Protein AF-X1G941-F1 (afdb_monomer)

Mean predicted aligned error: 8.98 Å

Nearest PDB structures (foldseek):
  3sc6-assembly5_E  TM=9.794E-01  e=1.822E-05  Bacillus anthracis str. Ames
  3sc6-assembly2_B  TM=9.580E-01  e=3.002E-05  Bacillus anthracis str. Ames
  6nbr-assembly1_C  TM=7.300E-01  e=1.338E+00  Piper methysticum
  6nbr-assembly1_A  TM=7.218E-01  e=1.437E+00  Piper methysticum

Organism: NCBI:txid412755

Sequence (95 aa):
MVNDQVGSPTYISDLAKAISALISTNYYGIYHITNSGECSWYEFTKKILEYTKIKNVKVTPILTEELNIFTLFSIMIFDFIFSLITNIKLRIRNP

Structure (mmCIF, N/CA/C/O backbone):
data_AF-X1G941-F1
#
_entry.id   AF-X1G941-F1
#
loop_
_atom_site.group_PDB
_atom_site.id
_atom_site.type_symbol
_atom_site.label_atom_id
_atom_site.label_alt_id
_atom_site.label_comp_id
_atom_site.label_asym_id
_atom_site.label_entity_id
_atom_site.label_seq_id
_atom_site.pdbx_PDB_ins_code
_atom_site.Cartn_x
_atom_site.Cartn_y
_atom_site.Cartn_z
_atom_site.occupancy
_atom_site.B_iso_or_equiv
_atom_site.auth_seq_id
_atom_site.auth_comp_id
_atom_site.auth_asym_id
_atom_site.auth_atom_id
_atom_site.pdbx_PDB_model_num
ATOM 1 N N . MET A 1 1 ? -6.375 -4.358 14.743 1.00 87.62 1 MET A N 1
ATOM 2 C CA . MET A 1 1 ? -5.558 -4.242 13.517 1.00 87.62 1 MET A CA 1
ATOM 3 C C . MET A 1 1 ? -4.584 -3.103 13.696 1.00 87.62 1 MET A C 1
ATOM 5 O O . MET A 1 1 ? -4.978 -2.076 14.236 1.00 87.62 1 MET A O 1
ATOM 9 N N . VAL A 1 2 ? -3.334 -3.318 13.297 1.00 91.75 2 VAL A N 1
ATOM 10 C CA . VAL A 1 2 ? -2.233 -2.368 13.495 1.00 91.75 2 VAL A CA 1
ATOM 11 C C . VAL A 1 2 ? -2.538 -1.050 12.782 1.00 91.75 2 VAL A C 1
ATOM 13 O O . VAL A 1 2 ? -2.939 -1.060 11.618 1.00 91.75 2 VAL A O 1
ATOM 16 N N . ASN A 1 3 ? -2.413 0.072 13.484 1.00 95.31 3 ASN A N 1
ATOM 17 C CA . ASN A 1 3 ? -2.778 1.391 12.961 1.00 95.31 3 ASN A CA 1
ATOM 18 C C . ASN A 1 3 ? -1.579 2.329 12.759 1.00 95.31 3 ASN A C 1
ATOM 20 O O . ASN A 1 3 ? -1.715 3.351 12.099 1.00 95.31 3 ASN A O 1
ATOM 24 N N . ASP A 1 4 ? -0.419 1.982 13.304 1.00 94.94 4 ASP A N 1
ATOM 25 C CA . ASP A 1 4 ? 0.820 2.765 13.248 1.00 94.94 4 ASP A CA 1
ATOM 26 C C . ASP A 1 4 ? 1.829 2.244 12.205 1.00 94.94 4 ASP A C 1
ATOM 28 O O . ASP A 1 4 ? 2.873 2.854 12.000 1.00 94.94 4 ASP A O 1
ATOM 32 N N . GLN A 1 5 ? 1.507 1.156 11.495 1.00 92.88 5 GLN A N 1
ATOM 33 C CA . GLN A 1 5 ? 2.236 0.712 10.302 1.00 92.88 5 GLN A CA 1
ATOM 34 C C . GLN A 1 5 ? 1.488 1.126 9.048 1.00 92.88 5 GLN A C 1
ATOM 36 O O . GLN A 1 5 ? 0.357 0.684 8.842 1.00 92.88 5 GLN A O 1
ATOM 41 N N . VAL A 1 6 ? 2.147 1.918 8.207 1.00 95.69 6 VAL A N 1
ATOM 42 C CA . VAL A 1 6 ? 1.601 2.459 6.961 1.00 95.69 6 VAL A CA 1
ATOM 43 C C . VAL A 1 6 ? 2.325 1.843 5.766 1.00 95.69 6 VAL A C 1
ATOM 45 O O . VAL A 1 6 ? 3.538 1.639 5.795 1.00 95.69 6 VAL A O 1
ATOM 48 N N . GLY A 1 7 ? 1.575 1.539 4.710 1.00 93.06 7 GLY A N 1
ATOM 49 C CA . GLY A 1 7 ? 2.123 1.087 3.435 1.00 93.06 7 GLY A CA 1
ATOM 50 C C . GLY A 1 7 ? 1.134 1.273 2.289 1.00 93.06 7 GLY A C 1
ATOM 51 O O . GLY A 1 7 ? 0.023 1.762 2.488 1.00 93.06 7 GLY A O 1
ATOM 52 N N . SER A 1 8 ? 1.532 0.854 1.088 1.00 95.75 8 SER A N 1
ATOM 53 C CA . SER A 1 8 ? 0.722 0.959 -0.133 1.00 95.75 8 SER A CA 1
ATOM 54 C C . SER A 1 8 ? 0.268 -0.428 -0.603 1.00 95.75 8 SER A C 1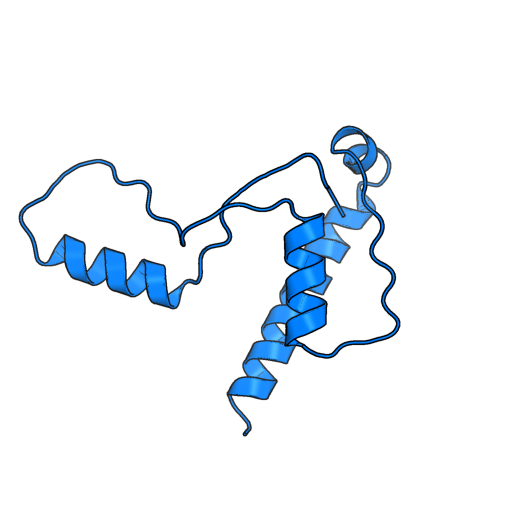
ATOM 56 O O . SER A 1 8 ? 1.042 -1.136 -1.264 1.00 95.75 8 SER A O 1
ATOM 58 N N . PRO A 1 9 ? -0.969 -0.863 -0.281 1.00 94.25 9 PRO A N 1
ATOM 59 C CA . PRO A 1 9 ? -1.493 -2.135 -0.767 1.00 94.25 9 PRO A CA 1
ATOM 60 C C . PRO A 1 9 ? -1.429 -2.197 -2.293 1.00 94.25 9 PRO A C 1
ATOM 62 O O . PRO A 1 9 ? -1.928 -1.302 -2.967 1.00 94.25 9 PRO A O 1
ATOM 65 N N . THR A 1 10 ? -0.816 -3.249 -2.841 1.00 91.56 10 THR A N 1
ATOM 66 C CA . THR A 1 10 ? -0.572 -3.361 -4.286 1.00 91.56 10 THR A CA 1
ATOM 67 C C . THR A 1 10 ? -1.232 -4.606 -4.863 1.00 91.56 10 THR A C 1
ATOM 69 O 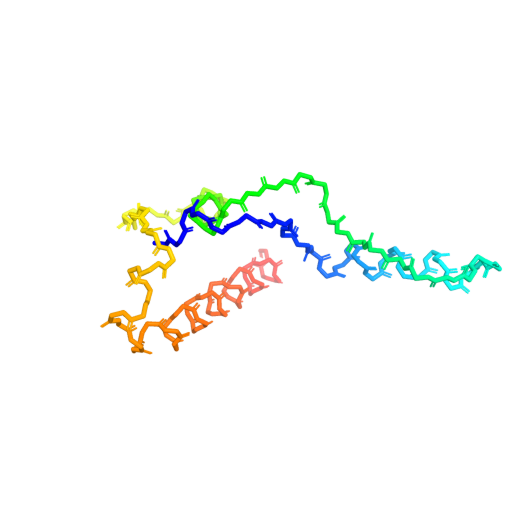O . THR A 1 10 ? -0.982 -5.730 -4.425 1.00 91.56 10 THR A O 1
ATOM 72 N N . TYR A 1 11 ? -2.082 -4.409 -5.866 1.00 93.50 11 TYR A N 1
ATOM 73 C CA . TYR A 1 11 ? -2.780 -5.468 -6.568 1.00 93.50 11 TYR A CA 1
ATOM 74 C C . TYR A 1 11 ? -1.871 -6.141 -7.597 1.00 93.50 11 TYR A C 1
ATOM 76 O O . TYR A 1 11 ? -1.292 -5.502 -8.476 1.00 93.50 11 TYR A O 1
ATOM 84 N N . ILE A 1 12 ? -1.792 -7.472 -7.523 1.00 93.00 12 ILE A N 1
ATOM 85 C CA . ILE A 1 12 ? -0.859 -8.262 -8.333 1.00 93.00 12 ILE A CA 1
ATOM 86 C C . ILE A 1 12 ? -1.052 -8.072 -9.842 1.00 93.00 12 ILE A C 1
ATOM 88 O O . ILE A 1 12 ? -0.075 -8.084 -10.585 1.00 93.00 12 ILE A O 1
ATOM 92 N N . SER A 1 13 ? -2.289 -7.863 -10.310 1.00 93.12 13 SER A N 1
ATOM 93 C CA . SER A 1 13 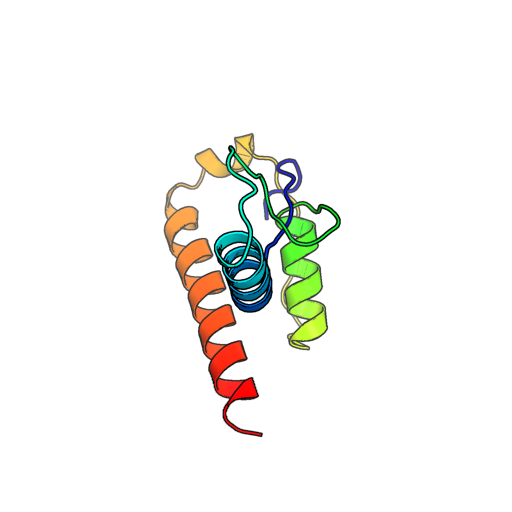? -2.525 -7.656 -11.742 1.00 93.12 13 SER A CA 1
ATOM 94 C C . SER A 1 13 ? -1.947 -6.335 -12.236 1.00 93.12 13 SER A C 1
ATOM 96 O O . SER A 1 13 ? -1.528 -6.274 -13.388 1.00 93.12 13 SER A O 1
ATOM 98 N N . ASP A 1 14 ? -1.950 -5.291 -11.409 1.00 94.81 14 ASP A N 1
ATOM 99 C CA . ASP A 1 14 ? -1.420 -3.984 -11.793 1.00 94.81 14 ASP A CA 1
ATOM 100 C C . ASP A 1 14 ? 0.105 -4.001 -11.769 1.00 94.81 14 ASP A C 1
ATOM 102 O O . ASP A 1 14 ? 0.739 -3.535 -12.715 1.00 94.81 14 ASP A O 1
ATOM 106 N N . LEU A 1 15 ? 0.696 -4.647 -10.760 1.00 94.88 15 LEU A N 1
ATOM 107 C CA . LEU A 1 15 ? 2.139 -4.872 -10.715 1.00 94.88 15 LEU A CA 1
ATOM 108 C C . LEU A 1 15 ? 2.626 -5.689 -11.923 1.00 94.88 15 LEU A C 1
ATOM 110 O O . LEU A 1 15 ? 3.609 -5.318 -12.560 1.00 94.88 15 LEU A O 1
ATOM 114 N N . ALA A 1 16 ? 1.919 -6.763 -12.290 1.00 95.94 16 ALA A N 1
ATOM 115 C CA . ALA A 1 16 ? 2.265 -7.571 -13.458 1.00 95.94 16 ALA A CA 1
ATOM 116 C C . ALA A 1 16 ? 2.220 -6.757 -14.764 1.00 95.94 16 ALA A C 1
ATOM 118 O O . ALA A 1 16 ? 3.119 -6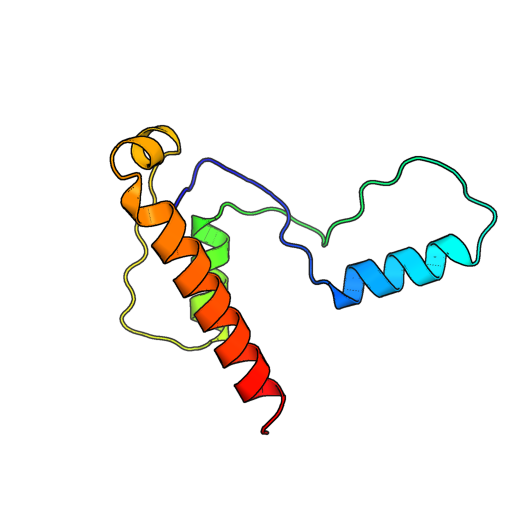.883 -15.596 1.00 95.94 16 ALA A O 1
ATOM 119 N N . LYS A 1 17 ? 1.217 -5.882 -14.931 1.00 97.06 17 LYS A N 1
ATOM 120 C CA . LYS A 1 17 ? 1.146 -4.956 -16.076 1.00 97.06 17 LYS A CA 1
ATOM 121 C C . LYS A 1 17 ? 2.330 -3.989 -16.090 1.00 97.06 17 LYS A C 1
ATOM 123 O O . LYS A 1 17 ? 2.926 -3.792 -17.144 1.00 97.06 17 LYS A O 1
ATOM 128 N N . ALA A 1 18 ? 2.693 -3.421 -14.939 1.00 95.88 18 ALA A N 1
ATOM 129 C CA . ALA A 1 18 ? 3.827 -2.506 -14.830 1.00 95.88 18 ALA A CA 1
ATOM 130 C C . ALA A 1 18 ? 5.158 -3.194 -15.185 1.00 95.88 18 ALA A C 1
ATOM 132 O O . ALA A 1 18 ? 5.943 -2.652 -15.961 1.00 95.88 18 ALA A O 1
ATOM 133 N N . ILE A 1 19 ? 5.376 -4.421 -14.697 1.00 96.75 19 ILE A N 1
ATOM 134 C CA . ILE A 1 19 ? 6.547 -5.233 -15.061 1.00 96.75 19 ILE A CA 1
ATOM 135 C C . ILE A 1 19 ? 6.550 -5.521 -16.566 1.00 96.75 19 ILE A C 1
ATOM 137 O O . ILE A 1 19 ? 7.564 -5.300 -17.222 1.00 96.75 19 ILE A O 1
ATOM 141 N N . SER A 1 20 ? 5.417 -5.955 -17.131 1.00 97.50 20 SER A N 1
ATOM 142 C CA . SER A 1 20 ? 5.294 -6.233 -18.570 1.00 97.50 20 SER A CA 1
ATOM 143 C C . SER A 1 20 ? 5.603 -5.008 -19.437 1.00 97.50 20 SER A C 1
ATOM 145 O O . SER A 1 20 ? 6.176 -5.147 -20.520 1.00 97.50 20 SER A O 1
ATOM 147 N N . ALA A 1 21 ? 5.230 -3.813 -18.977 1.00 96.88 21 ALA A N 1
ATOM 148 C CA . ALA A 1 21 ? 5.567 -2.571 -19.657 1.00 96.88 21 ALA A CA 1
ATOM 149 C C . ALA A 1 21 ? 7.077 -2.293 -19.594 1.00 96.88 21 ALA A C 1
ATOM 151 O O . ALA A 1 21 ? 7.672 -1.985 -20.622 1.00 96.88 21 ALA A O 1
ATOM 152 N N . LEU A 1 22 ? 7.712 -2.462 -18.427 1.00 97.44 22 LEU A N 1
ATOM 153 C CA . LEU A 1 22 ? 9.144 -2.194 -18.240 1.00 97.44 22 LEU A CA 1
ATOM 154 C C . LEU A 1 22 ? 10.048 -3.129 -19.046 1.00 97.44 22 LEU A C 1
ATOM 156 O O . LEU A 1 22 ? 10.979 -2.649 -19.691 1.00 97.44 22 LEU A O 1
ATOM 160 N N . ILE A 1 23 ? 9.759 -4.434 -19.068 1.00 97.00 23 ILE A N 1
ATOM 161 C CA . ILE A 1 23 ? 10.573 -5.415 -19.815 1.00 97.00 23 ILE A CA 1
ATOM 162 C C . ILE A 1 23 ? 10.566 -5.172 -21.331 1.00 97.00 23 ILE A C 1
ATOM 164 O O . ILE A 1 23 ? 11.423 -5.689 -22.039 1.00 97.00 23 ILE A O 1
ATOM 168 N N . SER A 1 24 ? 9.605 -4.390 -21.827 1.00 97.12 24 SER A N 1
ATOM 169 C CA . SER A 1 24 ? 9.501 -4.004 -23.238 1.00 97.12 24 SER A CA 1
ATOM 170 C C . SER A 1 24 ? 10.337 -2.757 -23.573 1.00 97.12 24 SER A C 1
ATOM 172 O O . SER A 1 24 ? 10.263 -2.247 -24.689 1.00 97.12 24 SER A O 1
ATOM 174 N N . THR A 1 25 ? 11.109 -2.235 -22.615 1.00 97.19 25 THR A N 1
ATOM 175 C CA . THR A 1 25 ? 11.936 -1.027 -22.756 1.00 97.19 25 THR A CA 1
ATOM 176 C C . THR A 1 25 ? 13.415 -1.332 -22.513 1.00 97.19 25 THR A C 1
ATOM 178 O O . THR A 1 25 ? 13.772 -2.395 -22.020 1.00 97.19 25 THR A O 1
ATOM 181 N N . ASN A 1 26 ? 14.284 -0.360 -22.803 1.00 97.12 26 ASN A N 1
ATOM 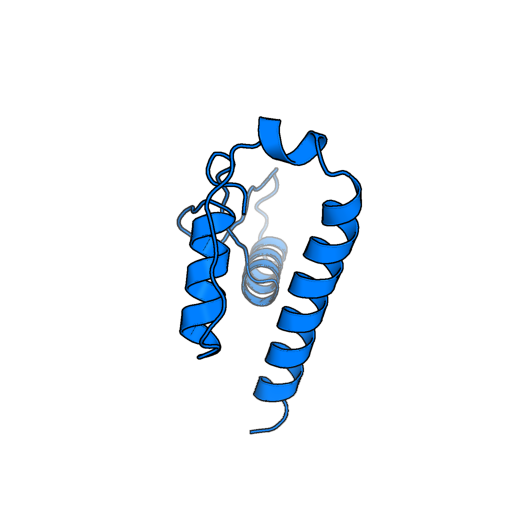182 C CA . ASN A 1 26 ? 15.699 -0.389 -22.411 1.00 97.12 26 ASN A CA 1
ATOM 183 C C . ASN A 1 26 ? 15.958 0.370 -21.095 1.00 97.12 26 ASN A C 1
ATOM 185 O O . ASN A 1 26 ? 17.078 0.823 -20.849 1.00 97.12 26 ASN A O 1
ATOM 189 N N . TYR A 1 27 ? 14.928 0.575 -20.269 1.00 96.75 27 TYR A N 1
ATOM 190 C CA . TYR A 1 27 ? 15.066 1.266 -18.993 1.00 96.75 27 TYR A CA 1
ATOM 191 C C . TYR A 1 27 ? 15.431 0.272 -17.895 1.00 96.75 27 TYR A C 1
ATOM 193 O O . TYR A 1 27 ? 14.588 -0.418 -17.325 1.00 96.75 27 TYR A O 1
ATOM 201 N N . TYR A 1 28 ? 16.730 0.197 -17.629 1.00 95.50 28 TYR A N 1
ATOM 202 C CA . TYR A 1 28 ? 17.298 -0.639 -16.583 1.00 95.50 28 TYR A CA 1
ATOM 203 C C . TYR A 1 28 ? 17.496 0.163 -15.300 1.00 95.50 28 TYR A C 1
ATOM 205 O O . TYR A 1 28 ? 17.822 1.350 -15.330 1.00 95.50 28 TYR A O 1
ATOM 213 N N . GLY A 1 29 ? 17.341 -0.508 -14.164 1.00 96.25 29 GLY A N 1
ATOM 214 C CA . GLY A 1 29 ? 17.520 0.099 -12.854 1.00 96.25 29 GLY A CA 1
ATOM 215 C C . GLY A 1 29 ? 16.742 -0.633 -11.771 1.00 96.25 29 GLY A C 1
ATOM 216 O O . GLY A 1 29 ? 16.164 -1.695 -12.000 1.00 96.25 29 GLY A O 1
ATOM 217 N N . ILE A 1 30 ? 16.735 -0.039 -10.581 1.00 97.31 30 ILE A N 1
ATOM 218 C CA . ILE A 1 30 ? 15.949 -0.504 -9.439 1.00 97.31 30 ILE A CA 1
ATOM 219 C C . ILE A 1 30 ? 14.672 0.338 -9.384 1.00 97.31 30 ILE A C 1
ATOM 221 O O . ILE A 1 30 ? 14.745 1.564 -9.320 1.00 97.31 30 ILE A O 1
ATOM 225 N N . TYR A 1 31 ? 13.512 -0.322 -9.405 1.00 95.25 31 TYR A N 1
ATOM 226 C CA . TYR A 1 31 ? 12.198 0.323 -9.391 1.00 95.25 31 TYR A CA 1
ATOM 227 C C . TYR A 1 31 ? 11.405 -0.088 -8.153 1.00 95.25 31 TYR A C 1
ATOM 229 O O . TYR A 1 31 ? 11.318 -1.272 -7.830 1.00 95.25 31 TYR A O 1
ATOM 237 N N . HIS A 1 32 ? 10.773 0.885 -7.497 1.00 95.56 32 HIS A N 1
ATOM 238 C CA . HIS A 1 32 ? 9.744 0.646 -6.486 1.00 95.56 32 HIS A CA 1
ATOM 239 C C . HIS A 1 32 ? 8.384 0.928 -7.123 1.00 95.56 32 HIS A C 1
ATOM 241 O O . HIS A 1 32 ? 8.114 2.057 -7.528 1.00 95.56 32 HIS A O 1
ATOM 247 N N . ILE A 1 33 ? 7.546 -0.101 -7.253 1.00 96.00 33 ILE A N 1
ATOM 248 C CA . ILE A 1 33 ? 6.243 -0.003 -7.920 1.00 96.00 33 ILE A CA 1
ATOM 249 C C . ILE A 1 33 ? 5.170 -0.498 -6.961 1.00 96.00 33 ILE A C 1
ATOM 251 O O . ILE A 1 33 ? 5.177 -1.661 -6.558 1.00 96.00 33 ILE A O 1
ATOM 255 N N . THR A 1 34 ? 4.235 0.384 -6.635 1.00 96.38 34 THR A N 1
ATOM 256 C CA . THR A 1 34 ? 3.066 0.106 -5.800 1.00 96.38 34 THR A CA 1
ATOM 257 C C . THR A 1 34 ? 1.829 0.768 -6.409 1.00 96.38 34 THR A C 1
ATOM 259 O O . THR A 1 34 ? 1.954 1.664 -7.249 1.00 96.38 34 THR A O 1
ATOM 262 N N . ASN A 1 35 ? 0.617 0.346 -6.021 1.00 96.38 35 ASN A N 1
ATOM 263 C CA . ASN A 1 35 ? -0.556 1.185 -6.297 1.00 96.38 35 ASN A CA 1
ATOM 264 C C . ASN A 1 35 ? -0.454 2.494 -5.489 1.00 96.38 35 ASN A C 1
ATOM 266 O O . ASN A 1 35 ? 0.186 2.546 -4.440 1.00 96.38 35 ASN A O 1
ATOM 270 N N . SER A 1 36 ? -1.083 3.554 -5.994 1.00 96.44 36 SER A N 1
ATOM 271 C CA . SER A 1 36 ? -1.023 4.892 -5.403 1.00 96.44 36 SER A CA 1
ATOM 272 C C . SER A 1 36 ? -1.697 4.981 -4.034 1.00 96.44 36 SER A C 1
ATOM 274 O O . SER A 1 36 ? -2.729 4.348 -3.804 1.00 96.44 36 SER A O 1
ATOM 276 N N . GLY A 1 37 ? -1.198 5.894 -3.204 1.00 96.19 37 GLY A N 1
ATOM 277 C CA . GLY A 1 37 ? -1.729 6.155 -1.872 1.00 96.19 37 GLY A CA 1
ATOM 278 C C . GLY A 1 37 ? -1.133 5.231 -0.819 1.00 96.19 37 GLY A C 1
ATOM 279 O O . GLY A 1 37 ? -0.333 4.341 -1.105 1.00 96.19 37 GLY A O 1
ATOM 280 N N . GLU A 1 38 ? -1.527 5.468 0.420 1.00 96.50 38 GLU A N 1
ATOM 281 C CA . GLU A 1 38 ? -1.055 4.729 1.579 1.00 96.50 38 GLU A CA 1
ATOM 282 C C . GLU A 1 38 ? -2.185 4.582 2.591 1.00 96.50 38 GLU A C 1
ATOM 284 O O . GLU A 1 38 ? -3.157 5.342 2.579 1.00 96.50 38 GLU A O 1
ATOM 289 N N . CYS A 1 39 ? -2.076 3.571 3.440 1.00 95.38 39 CYS A N 1
ATOM 290 C CA . CYS A 1 39 ? -2.996 3.360 4.542 1.00 95.38 39 CYS A CA 1
ATOM 291 C C . CYS A 1 39 ? -2.360 2.461 5.599 1.00 95.38 39 CYS A C 1
ATOM 293 O O . CYS A 1 39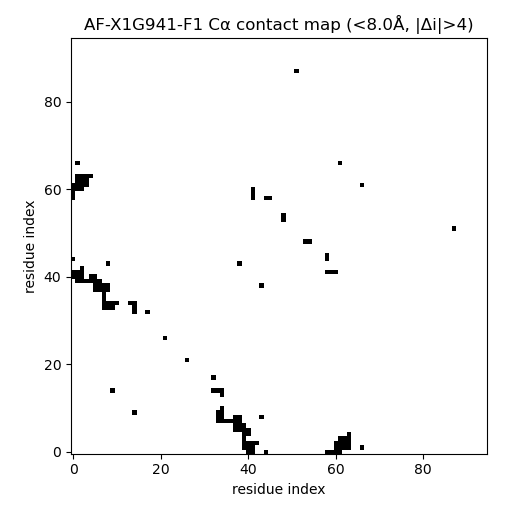 ? -1.449 1.677 5.301 1.00 95.38 39 CYS A O 1
ATOM 295 N N . SER A 1 40 ? -2.888 2.515 6.818 1.00 96.12 40 SER A N 1
ATOM 296 C CA . SER A 1 40 ? -2.548 1.520 7.831 1.00 96.12 40 SER A CA 1
ATOM 297 C C . SER A 1 40 ? -3.244 0.175 7.591 1.00 96.12 40 SER A C 1
ATOM 299 O O . SER A 1 40 ? -4.239 0.089 6.862 1.00 96.12 40 SER A O 1
ATOM 301 N N . TRP A 1 41 ? -2.785 -0.900 8.244 1.00 92.00 41 TRP A N 1
ATOM 302 C CA . TRP A 1 41 ? -3.497 -2.190 8.205 1.00 92.00 41 TRP A CA 1
ATOM 303 C C . TRP A 1 41 ? -4.940 -2.073 8.706 1.00 92.00 41 TRP A C 1
ATOM 305 O O . TRP A 1 41 ? -5.848 -2.731 8.187 1.00 92.00 41 TRP A O 1
ATOM 315 N N . TYR A 1 42 ? -5.165 -1.228 9.711 1.00 94.38 42 TYR A N 1
ATOM 316 C CA . TYR A 1 42 ? -6.492 -0.909 10.222 1.00 94.38 42 TYR A CA 1
ATOM 317 C C . TYR A 1 42 ? -7.389 -0.284 9.147 1.00 94.38 42 TYR A C 1
ATOM 319 O O . TYR A 1 42 ? -8.518 -0.741 8.935 1.00 94.38 42 TYR A O 1
ATOM 327 N N . GLU A 1 43 ? -6.893 0.724 8.439 1.00 96.31 43 GLU A N 1
ATOM 328 C CA . GLU A 1 43 ? -7.633 1.395 7.370 1.00 96.31 43 GLU A CA 1
ATOM 329 C C . GLU A 1 43 ? -7.890 0.476 6.178 1.00 96.31 43 GLU A C 1
ATOM 331 O O . GLU A 1 43 ? -9.025 0.412 5.689 1.00 96.31 43 GLU A O 1
ATOM 336 N N . PHE A 1 44 ? -6.882 -0.302 5.776 1.00 95.12 44 PHE A N 1
ATOM 337 C CA . PHE A 1 44 ? -7.018 -1.280 4.703 1.00 95.12 44 PHE A CA 1
ATOM 338 C C . PHE A 1 44 ? -8.110 -2.306 5.022 1.00 95.12 44 PHE A C 1
ATOM 340 O O . PHE A 1 44 ? -9.004 -2.547 4.210 1.00 95.12 44 PHE A O 1
ATOM 347 N N . THR A 1 45 ? -8.116 -2.841 6.246 1.00 91.31 45 THR A N 1
ATOM 348 C CA . THR A 1 45 ? -9.128 -3.809 6.697 1.00 91.31 45 THR A CA 1
ATOM 349 C C . THR A 1 45 ? -10.537 -3.225 6.638 1.00 91.31 45 THR A C 1
ATOM 351 O O . THR A 1 45 ? -11.452 -3.881 6.135 1.00 91.31 45 THR A O 1
ATOM 354 N N . LYS A 1 46 ? -10.730 -1.980 7.099 1.00 94.25 46 LYS A N 1
ATOM 355 C CA . LYS A 1 46 ? -12.036 -1.306 7.005 1.00 94.25 46 LYS A CA 1
ATOM 356 C C . LYS A 1 46 ? -12.507 -1.196 5.555 1.00 94.25 46 LYS A C 1
ATOM 358 O O . LYS A 1 46 ? -13.673 -1.476 5.283 1.00 94.25 46 LYS A O 1
ATOM 363 N N . LYS A 1 47 ? -11.607 -0.850 4.628 1.00 94.31 47 LYS A N 1
ATOM 364 C CA . LYS A 1 47 ? -11.934 -0.773 3.197 1.00 94.31 47 LYS A CA 1
ATOM 365 C C . LYS A 1 47 ? -12.305 -2.130 2.605 1.00 94.31 47 LYS A C 1
ATOM 367 O O . LYS A 1 47 ? -13.258 -2.209 1.835 1.00 94.31 47 LYS A O 1
ATOM 372 N N . ILE A 1 48 ? -11.635 -3.212 3.001 1.00 91.62 48 ILE A N 1
ATOM 373 C CA . ILE A 1 48 ? -12.023 -4.561 2.561 1.00 91.62 48 ILE A CA 1
ATOM 374 C C . ILE A 1 48 ? -13.429 -4.919 3.068 1.00 91.62 48 ILE A C 1
ATOM 376 O O . ILE A 1 48 ? -14.244 -5.430 2.297 1.00 91.62 48 ILE A O 1
ATOM 380 N N . LEU A 1 49 ? -13.749 -4.642 4.336 1.00 91.06 49 LEU A N 1
ATOM 381 C CA . LEU A 1 49 ? -15.087 -4.904 4.889 1.00 91.06 49 LEU A CA 1
ATOM 382 C C . LEU A 1 49 ? -16.178 -4.110 4.155 1.00 91.06 49 LEU A C 1
ATOM 384 O O . LEU A 1 49 ? -17.235 -4.659 3.840 1.00 91.06 49 LEU A O 1
ATOM 388 N N . GLU A 1 50 ? -15.890 -2.853 3.815 1.00 91.88 50 GLU A N 1
ATOM 389 C CA . GLU A 1 50 ? -16.761 -2.000 3.002 1.00 91.88 50 GLU A CA 1
ATOM 390 C C . GLU A 1 50 ? -17.031 -2.624 1.621 1.00 91.88 50 GLU A C 1
ATOM 392 O O . GLU A 1 50 ? -18.190 -2.840 1.259 1.00 91.88 50 GLU A O 1
ATOM 397 N N . TYR A 1 51 ? -15.983 -3.003 0.879 1.00 90.38 51 TYR A N 1
ATOM 398 C CA . TYR A 1 51 ? -16.127 -3.583 -0.464 1.00 90.38 51 TYR A CA 1
ATOM 399 C C . TYR A 1 51 ? -16.773 -4.974 -0.469 1.00 90.38 51 TYR A C 1
ATOM 401 O O . TYR A 1 51 ? -17.520 -5.314 -1.388 1.00 90.38 51 TYR A O 1
ATOM 409 N N . THR A 1 52 ? -16.522 -5.781 0.561 1.00 89.50 52 THR A N 1
ATOM 410 C CA . THR A 1 52 ? -17.090 -7.136 0.695 1.00 89.50 52 THR A CA 1
ATOM 411 C C . THR A 1 52 ? -18.524 -7.140 1.218 1.00 89.50 52 THR A C 1
ATOM 413 O O . THR A 1 52 ? -19.189 -8.178 1.160 1.00 89.50 52 THR A O 1
ATOM 416 N N . LYS A 1 53 ? -19.016 -5.992 1.708 1.00 92.81 53 LYS A N 1
ATOM 417 C CA . LYS A 1 53 ? -20.324 -5.836 2.363 1.00 92.81 53 LYS A CA 1
ATOM 418 C C . LYS A 1 53 ? -20.495 -6.746 3.589 1.00 92.81 53 LYS A C 1
ATOM 420 O O . LYS A 1 53 ? -21.627 -7.056 3.968 1.00 92.81 53 LYS A O 1
ATOM 425 N N . ILE A 1 54 ? -19.393 -7.175 4.208 1.00 87.88 54 ILE A N 1
ATOM 426 C CA . ILE A 1 54 ? -19.419 -7.947 5.453 1.00 87.88 54 ILE A CA 1
ATOM 427 C C . ILE A 1 54 ? -19.784 -6.992 6.590 1.00 87.88 54 ILE A C 1
ATOM 429 O O . ILE A 1 54 ? -19.127 -5.975 6.807 1.00 87.88 54 ILE A O 1
ATOM 433 N N . LYS A 1 55 ? -20.853 -7.322 7.315 1.00 87.81 55 LYS A N 1
ATOM 434 C CA . LYS A 1 55 ? -21.344 -6.548 8.460 1.00 87.81 55 LYS A CA 1
ATOM 435 C C . LYS A 1 55 ? -20.999 -7.257 9.771 1.00 87.81 55 LYS A C 1
ATOM 437 O O . LYS A 1 55 ? -20.609 -8.420 9.771 1.00 87.81 55 LYS A O 1
ATOM 442 N N . ASN A 1 56 ? -21.154 -6.543 10.886 1.00 90.12 56 ASN A N 1
ATOM 443 C CA . ASN A 1 56 ? -21.024 -7.071 12.252 1.00 90.12 56 ASN A CA 1
ATOM 444 C C . ASN A 1 56 ? -19.601 -7.503 12.660 1.00 90.12 56 ASN A C 1
ATOM 446 O O . ASN A 1 56 ? -19.431 -8.153 13.687 1.00 90.12 56 ASN A O 1
ATOM 450 N N . VAL A 1 57 ? -18.571 -7.091 11.915 1.00 89.00 57 VAL A N 1
ATOM 451 C CA . VAL A 1 57 ? -17.166 -7.258 12.310 1.00 89.00 57 VAL A CA 1
ATOM 452 C C . VAL A 1 57 ? -16.668 -5.950 12.920 1.00 89.00 57 VAL A C 1
ATOM 454 O O . VAL A 1 57 ? -16.604 -4.925 12.241 1.00 89.00 57 VAL A O 1
ATOM 457 N N . LYS A 1 58 ? -16.311 -5.972 14.208 1.00 90.19 58 LYS A N 1
ATOM 458 C CA . LYS A 1 58 ? -15.692 -4.826 14.884 1.00 90.19 58 LYS A CA 1
ATOM 459 C C . LYS A 1 58 ? 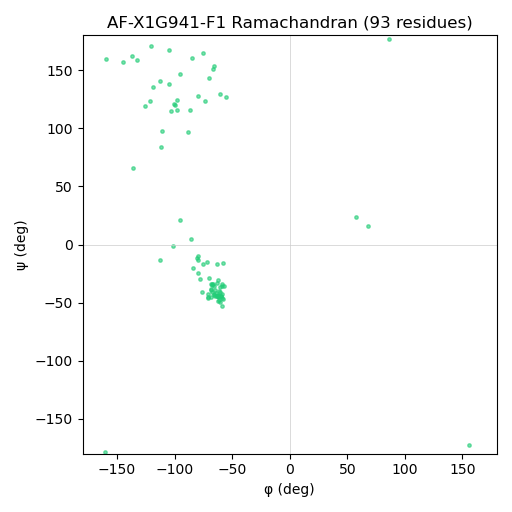-14.180 -4.880 14.682 1.00 90.19 58 LYS A C 1
ATOM 461 O O . LYS A 1 58 ? -13.521 -5.780 15.191 1.00 90.19 58 LYS A O 1
ATOM 466 N N . VAL A 1 59 ? -13.631 -3.891 13.982 1.00 89.81 59 VAL A N 1
ATOM 467 C CA . VAL A 1 59 ? -12.182 -3.706 13.849 1.00 89.81 59 VAL A CA 1
ATOM 468 C C . VAL A 1 59 ? -11.753 -2.622 14.830 1.00 89.81 59 VAL A C 1
ATOM 470 O O . VAL A 1 59 ? -12.237 -1.497 14.748 1.00 89.81 59 VAL A O 1
ATOM 473 N N . THR A 1 60 ? -10.862 -2.947 15.762 1.00 92.75 60 THR A N 1
ATOM 474 C CA . THR A 1 60 ? -10.259 -1.974 16.684 1.00 92.75 60 THR A CA 1
ATOM 475 C C . THR A 1 60 ? -8.822 -1.666 16.261 1.00 92.75 60 THR A C 1
ATOM 477 O O . THR A 1 60 ? -8.107 -2.593 15.859 1.00 92.75 60 THR A O 1
ATOM 480 N N . PRO A 1 61 ? -8.386 -0.395 16.295 1.00 94.44 61 PRO A N 1
ATOM 481 C CA . PRO A 1 61 ? -6.989 -0.053 16.062 1.00 94.44 61 PRO A CA 1
ATOM 482 C C . PRO A 1 61 ? -6.133 -0.529 17.243 1.00 94.44 61 PRO A C 1
ATOM 484 O O . PRO A 1 61 ? -6.590 -0.480 18.383 1.00 94.44 61 PRO A O 1
ATOM 487 N N . ILE A 1 62 ? -4.925 -1.002 16.948 1.00 92.56 62 ILE A N 1
ATOM 488 C CA . ILE A 1 62 ? -3.881 -1.341 17.928 1.00 92.56 62 ILE A CA 1
ATOM 489 C C . ILE A 1 62 ? -2.551 -0.724 17.478 1.00 92.56 62 ILE A C 1
ATOM 491 O O . ILE A 1 62 ? -2.394 -0.435 16.284 1.00 92.56 62 ILE A O 1
ATOM 495 N N . LEU A 1 63 ? -1.607 -0.546 18.398 1.00 92.62 63 LEU A N 1
ATOM 496 C CA . LEU A 1 63 ? -0.222 -0.178 18.078 1.00 92.62 63 LEU A CA 1
ATOM 497 C C . LEU A 1 63 ? 0.618 -1.419 17.743 1.00 92.62 63 LEU A C 1
ATOM 499 O O . LEU A 1 63 ? 0.270 -2.546 18.103 1.00 92.62 63 LEU A O 1
ATOM 503 N N . THR A 1 64 ? 1.746 -1.225 17.066 1.00 89.50 64 THR A N 1
ATOM 504 C CA . THR A 1 64 ? 2.686 -2.301 16.724 1.00 89.50 64 THR A CA 1
ATOM 505 C C . THR A 1 64 ? 3.231 -2.979 17.976 1.00 89.50 64 THR A C 1
ATOM 507 O O . THR A 1 64 ? 3.383 -4.197 18.001 1.00 89.50 64 THR A O 1
ATOM 510 N N . GLU A 1 65 ? 3.471 -2.219 19.0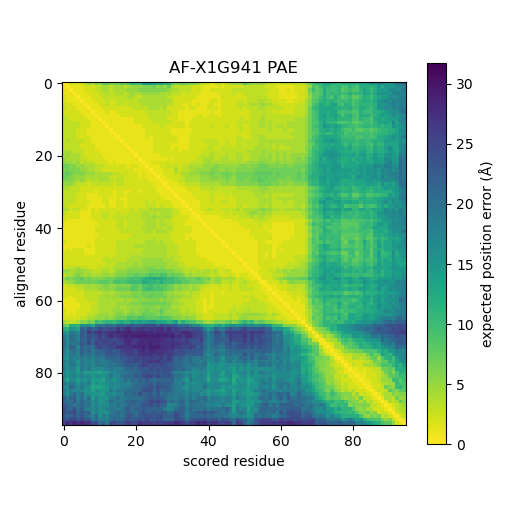41 1.00 89.94 65 GLU A N 1
ATOM 511 C CA . GLU A 1 65 ? 3.955 -2.739 20.327 1.00 89.94 65 GLU A CA 1
ATOM 512 C C . GLU A 1 65 ? 2.964 -3.723 20.970 1.00 89.94 65 GLU A C 1
ATOM 514 O O . GLU A 1 65 ? 3.363 -4.696 21.611 1.00 89.94 65 GLU A O 1
ATOM 519 N N . GLU A 1 66 ? 1.668 -3.533 20.724 1.00 87.19 66 GLU A N 1
ATOM 520 C CA . GLU A 1 66 ? 0.599 -4.401 21.224 1.00 87.19 66 GLU A CA 1
ATOM 521 C C . GLU A 1 66 ? 0.520 -5.728 20.444 1.00 87.19 66 GLU A C 1
ATOM 523 O O . GLU A 1 66 ? -0.062 -6.700 20.931 1.00 87.19 66 GLU A O 1
ATOM 528 N N . LEU A 1 67 ? 1.139 -5.808 19.255 1.00 80.12 67 LEU A N 1
ATOM 529 C CA . LEU A 1 67 ? 1.150 -7.004 18.404 1.00 80.12 67 LEU A CA 1
ATOM 530 C C . LEU A 1 67 ? 1.947 -8.161 19.038 1.00 80.12 67 LEU A C 1
ATOM 532 O O . LEU A 1 67 ? 1.560 -9.323 18.907 1.00 80.12 67 LEU A O 1
ATOM 536 N N . ASN A 1 68 ? 3.032 -7.860 19.761 1.00 66.44 68 ASN A N 1
ATOM 537 C CA . ASN A 1 68 ? 3.939 -8.868 20.331 1.00 66.44 68 ASN A CA 1
ATOM 538 C C . ASN A 1 68 ? 3.433 -9.526 21.626 1.00 66.44 68 ASN A C 1
ATOM 540 O O . ASN A 1 68 ? 4.000 -10.528 22.056 1.00 66.44 68 ASN A O 1
ATOM 544 N N . ILE A 1 69 ? 2.358 -9.019 22.236 1.00 57.16 69 ILE A N 1
ATOM 545 C CA . ILE A 1 69 ? 1.772 -9.613 23.453 1.00 57.16 69 ILE A CA 1
ATOM 546 C C . ILE A 1 69 ? 0.897 -10.842 23.107 1.00 57.16 69 ILE A C 1
ATOM 548 O O . ILE A 1 69 ? 0.577 -11.655 23.971 1.00 57.16 69 ILE A O 1
ATOM 552 N N . PHE A 1 70 ? 0.569 -11.042 21.826 1.00 57.16 70 PHE A N 1
ATOM 553 C CA . PHE A 1 70 ? -0.332 -12.088 21.340 1.00 57.16 70 PHE A CA 1
ATOM 554 C C . PHE A 1 70 ? 0.234 -12.783 20.084 1.00 57.16 70 PHE A C 1
ATOM 556 O O . PHE A 1 70 ? -0.332 -12.717 18.994 1.00 57.16 70 PHE A O 1
ATOM 563 N N . THR A 1 71 ? 1.349 -13.506 20.213 1.00 51.25 71 THR A N 1
ATOM 564 C CA . THR A 1 71 ? 1.999 -14.241 19.101 1.00 51.25 71 THR A CA 1
ATOM 565 C C . THR A 1 71 ? 1.108 -15.283 18.402 1.00 51.25 71 THR A C 1
ATOM 567 O O . THR A 1 71 ? 1.392 -15.670 17.270 1.00 51.25 71 THR A O 1
ATOM 570 N N . LEU A 1 72 ? -0.020 -15.685 19.001 1.00 53.16 72 LEU A N 1
ATOM 571 C CA . LEU A 1 72 ? -1.031 -16.540 18.360 1.00 53.16 72 LEU A CA 1
ATOM 572 C C . LEU A 1 72 ? -1.848 -15.829 17.255 1.00 53.16 72 LEU A C 1
ATOM 574 O O . LEU A 1 72 ? -2.476 -16.502 16.440 1.00 53.16 72 LEU A O 1
ATOM 578 N N . PHE A 1 73 ? -1.822 -14.492 17.161 1.00 54.25 73 PHE A N 1
ATOM 579 C CA . PHE A 1 73 ? -2.608 -13.739 16.169 1.00 54.25 73 PHE A CA 1
ATOM 580 C C . PHE A 1 73 ? -1.960 -13.618 14.780 1.00 54.25 73 PHE A C 1
ATOM 582 O O . PHE A 1 73 ? -2.687 -13.412 13.808 1.00 54.25 73 PHE A O 1
ATOM 589 N N . SER A 1 74 ? -0.641 -13.802 14.632 1.00 53.69 74 SER A N 1
ATOM 590 C CA . SER A 1 74 ? 0.003 -13.764 13.302 1.00 53.69 74 SER A CA 1
ATOM 591 C C . SER A 1 74 ? -0.486 -14.882 12.377 1.00 53.69 74 SER A C 1
ATOM 593 O O . SER A 1 74 ? -0.624 -14.659 11.176 1.00 53.69 74 SER A O 1
ATOM 595 N N . ILE A 1 75 ? -0.819 -16.053 12.931 1.00 52.75 75 ILE A N 1
ATOM 596 C CA . ILE A 1 75 ? -1.401 -17.169 12.170 1.00 52.75 75 ILE A CA 1
ATOM 597 C C . ILE A 1 75 ? -2.840 -16.819 11.762 1.00 52.75 75 ILE A C 1
ATOM 599 O O . ILE A 1 75 ? -3.194 -16.906 10.592 1.00 52.75 75 ILE A O 1
ATOM 603 N N . MET A 1 76 ? -3.644 -16.290 12.693 1.00 53.44 76 MET A N 1
ATOM 604 C CA . MET A 1 76 ? -5.043 -15.939 12.423 1.00 53.44 76 MET A CA 1
ATOM 605 C C . MET A 1 76 ? -5.213 -14.779 11.435 1.00 53.44 76 MET A C 1
ATOM 607 O O . MET A 1 76 ? -6.183 -14.776 10.684 1.00 53.44 76 MET A O 1
ATOM 611 N N . ILE A 1 77 ? -4.314 -13.789 11.416 1.00 57.03 77 ILE A N 1
ATOM 612 C CA . ILE A 1 77 ? -4.383 -12.683 10.446 1.00 57.03 77 ILE A CA 1
ATOM 613 C C . ILE A 1 77 ? -4.035 -13.181 9.046 1.00 57.03 77 ILE A C 1
ATOM 615 O O . ILE A 1 77 ? -4.742 -12.830 8.102 1.00 57.03 77 ILE A O 1
ATOM 619 N N . PHE A 1 78 ? -3.001 -14.017 8.905 1.00 59.88 78 PHE A N 1
ATOM 620 C CA . PHE A 1 78 ? -2.686 -14.627 7.614 1.00 59.88 78 PHE A CA 1
ATOM 621 C C . PHE A 1 78 ? -3.832 -15.518 7.140 1.00 59.88 78 PHE A C 1
ATOM 623 O O . PHE A 1 78 ? -4.258 -15.372 6.000 1.00 59.88 78 PHE A O 1
ATOM 630 N N . ASP A 1 79 ? -4.403 -16.342 8.017 1.00 59.47 79 ASP A N 1
ATOM 631 C CA . ASP A 1 79 ? -5.516 -17.230 7.674 1.00 59.47 79 ASP A CA 1
ATOM 632 C C . ASP A 1 79 ? -6.808 -16.464 7.377 1.00 59.47 79 ASP A C 1
ATOM 634 O O . ASP A 1 79 ? -7.522 -16.806 6.438 1.00 59.47 79 ASP A O 1
ATOM 638 N N . PHE A 1 80 ? -7.117 -15.400 8.122 1.00 63.62 80 PHE A N 1
ATOM 639 C CA . PHE A 1 80 ? -8.300 -14.577 7.879 1.00 63.62 80 PHE A CA 1
ATOM 640 C C . PHE A 1 80 ? -8.153 -13.755 6.602 1.00 63.62 80 PHE A C 1
ATOM 642 O O . PHE A 1 80 ? -9.080 -13.731 5.797 1.00 63.62 80 PHE A O 1
ATOM 649 N N . ILE A 1 81 ? -7.001 -13.116 6.374 1.00 64.62 81 ILE A N 1
ATOM 650 C CA . ILE A 1 81 ? -6.743 -12.370 5.137 1.00 64.62 81 ILE A CA 1
ATOM 651 C C . ILE A 1 81 ? -6.689 -13.330 3.948 1.00 64.62 81 ILE A C 1
ATOM 653 O O . ILE A 1 81 ? -7.318 -13.051 2.931 1.00 64.62 81 ILE A O 1
ATOM 657 N N . PHE A 1 82 ? -6.028 -14.482 4.069 1.00 64.00 82 PHE A N 1
ATOM 658 C CA . PHE A 1 82 ? -5.998 -15.497 3.018 1.00 64.00 82 PHE A CA 1
ATOM 659 C C . PHE A 1 82 ? -7.401 -16.034 2.736 1.00 64.00 82 PHE A C 1
ATOM 661 O O . PHE A 1 82 ? -7.821 -16.002 1.583 1.00 64.00 82 PHE A O 1
ATOM 668 N N . SER A 1 83 ? -8.163 -16.411 3.769 1.00 63.31 83 SER A N 1
ATOM 669 C CA . SER A 1 83 ? -9.557 -16.861 3.661 1.00 63.31 83 SER A CA 1
ATOM 670 C C . SER A 1 83 ? -10.446 -15.801 3.011 1.00 63.31 83 SER A C 1
ATOM 672 O O . SER A 1 83 ? -11.183 -16.103 2.069 1.00 63.31 83 SER A O 1
ATOM 674 N N . LEU A 1 84 ? -10.343 -14.543 3.444 1.00 61.44 84 LEU A N 1
ATOM 675 C CA . LEU A 1 84 ? -11.087 -13.415 2.891 1.00 61.44 84 LEU A CA 1
ATOM 676 C C . LEU A 1 84 ? -10.719 -13.185 1.420 1.00 61.44 84 LEU A C 1
ATOM 678 O O . LEU A 1 84 ? -11.613 -13.067 0.585 1.00 61.44 84 LEU A O 1
ATOM 682 N N . ILE A 1 85 ? -9.430 -13.222 1.070 1.00 62.75 85 ILE A N 1
ATOM 683 C CA . ILE A 1 85 ? -8.949 -13.111 -0.314 1.00 62.75 85 ILE A CA 1
ATOM 684 C C . ILE A 1 85 ? -9.442 -14.290 -1.164 1.00 62.75 85 ILE A C 1
ATOM 686 O O . ILE A 1 85 ? -9.927 -14.066 -2.275 1.00 62.75 85 ILE A O 1
ATOM 690 N N . THR A 1 86 ? -9.379 -15.534 -0.679 1.00 59.75 86 THR A N 1
ATOM 691 C CA . THR A 1 86 ? -9.896 -16.699 -1.418 1.00 59.75 86 THR A CA 1
ATOM 692 C C . THR A 1 86 ? -11.405 -16.630 -1.616 1.00 59.75 86 THR A C 1
ATOM 694 O O . THR A 1 86 ? -11.873 -16.878 -2.726 1.00 59.75 86 THR A O 1
ATOM 697 N N . ASN A 1 87 ? -12.169 -16.221 -0.602 1.00 55.66 87 ASN A N 1
ATOM 698 C CA . ASN A 1 87 ? -13.622 -16.088 -0.703 1.00 55.66 87 ASN A CA 1
ATOM 699 C C . ASN A 1 87 ? -14.032 -14.945 -1.645 1.00 55.66 87 ASN A C 1
ATOM 701 O O . ASN A 1 87 ? -14.952 -15.112 -2.447 1.00 55.66 87 ASN A O 1
ATOM 705 N N . ILE A 1 88 ? -13.312 -13.817 -1.632 1.00 57.41 88 ILE A N 1
ATOM 706 C CA . ILE A 1 88 ? -13.491 -12.738 -2.617 1.00 57.41 88 ILE A CA 1
ATOM 707 C C . ILE A 1 88 ? -13.194 -13.252 -4.032 1.00 57.41 88 ILE A C 1
ATOM 709 O O . ILE A 1 88 ? -13.973 -13.015 -4.954 1.00 57.41 88 ILE A O 1
ATOM 713 N N . LYS A 1 89 ? -12.101 -14.000 -4.216 1.00 50.00 89 LYS A N 1
ATOM 714 C CA . LYS A 1 89 ? -11.701 -14.536 -5.525 1.00 50.00 89 LYS A CA 1
ATOM 715 C C . LYS A 1 89 ? -12.695 -15.573 -6.067 1.00 50.00 89 LYS A C 1
ATOM 717 O O . LYS A 1 89 ? -12.935 -15.594 -7.272 1.00 50.00 89 LYS A O 1
ATOM 722 N N . LEU A 1 90 ? -13.297 -16.391 -5.199 1.00 42.12 90 LEU A N 1
ATOM 723 C CA . LEU A 1 90 ? -14.376 -17.320 -5.562 1.00 42.12 90 LEU A CA 1
ATOM 724 C C . LEU A 1 90 ? -15.655 -16.575 -5.966 1.00 42.12 90 LEU A C 1
ATOM 726 O O . LEU A 1 90 ? -16.273 -16.929 -6.966 1.00 42.12 90 LEU A O 1
ATOM 730 N N . ARG A 1 91 ? -16.010 -15.500 -5.253 1.00 45.94 91 ARG A N 1
ATOM 731 C CA . ARG A 1 91 ? -17.199 -14.690 -5.556 1.00 45.94 91 ARG A CA 1
ATOM 732 C C . ARG A 1 91 ? -17.075 -13.871 -6.845 1.00 45.94 91 ARG A C 1
ATOM 734 O O . ARG A 1 91 ? -18.078 -13.619 -7.490 1.00 45.94 91 ARG A O 1
ATOM 741 N N . ILE A 1 92 ? -15.863 -13.472 -7.235 1.00 47.38 92 ILE A N 1
ATOM 742 C CA . ILE A 1 92 ? -15.618 -12.800 -8.526 1.00 47.38 92 ILE A CA 1
ATOM 743 C C . ILE A 1 92 ? -15.603 -13.809 -9.691 1.00 47.38 92 ILE A C 1
ATOM 745 O O . ILE A 1 92 ? -15.945 -13.450 -10.813 1.00 47.38 92 ILE A O 1
ATOM 749 N N . ARG A 1 93 ? -15.210 -15.069 -9.449 1.00 44.75 93 ARG A N 1
ATOM 750 C CA . ARG A 1 93 ? -15.198 -16.123 -10.483 1.00 44.75 93 ARG A CA 1
ATOM 751 C C . ARG A 1 93 ? -16.569 -16.741 -10.768 1.00 44.75 93 ARG A C 1
ATOM 753 O O . ARG A 1 93 ? -16.750 -17.229 -11.876 1.00 44.75 93 ARG A O 1
ATOM 760 N N . ASN A 1 94 ? -17.498 -16.699 -9.814 1.00 37.06 94 ASN A N 1
ATOM 761 C CA . ASN A 1 94 ? -18.889 -17.119 -9.994 1.00 37.06 94 ASN A CA 1
ATOM 762 C C . ASN A 1 94 ? -19.819 -15.891 -9.923 1.00 37.06 94 ASN A C 1
ATOM 764 O O . ASN A 1 94 ? -20.309 -15.593 -8.829 1.00 37.06 94 ASN A O 1
ATOM 768 N N . PRO A 1 95 ? -20.011 -15.149 -11.029 1.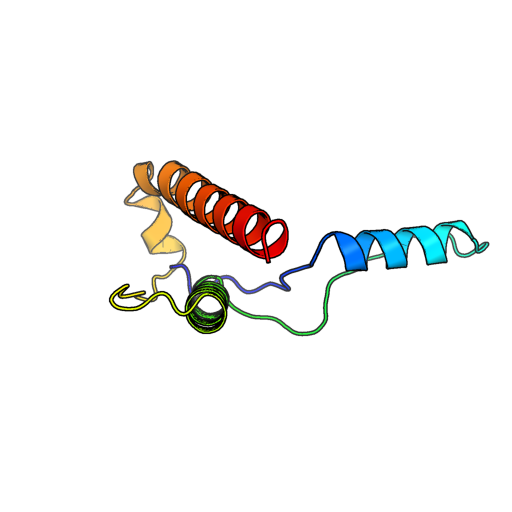00 44.59 95 PRO A N 1
ATOM 769 C CA . PRO A 1 95 ? -21.065 -14.142 -11.120 1.00 44.59 95 PRO A CA 1
ATOM 770 C C . PRO A 1 95 ? -22.468 -14.761 -11.064 1.00 44.59 95 PRO A C 1
ATOM 772 O O . PRO A 1 95 ? -22.639 -15.904 -11.550 1.00 44.59 95 PRO A O 1
#

Foldseek 3Di:
DEFPDKDAAADPVVVVVVVVVPVVDPDDDDDDDGPDDMGTPLVVVVVLCVVVVPPDDDGDYDHPVVVVVCPVCVVVVCVVVVVSVVVVVVVVVPD

Solvent-accessible surface area (backbone atoms only — not comparable to full-atom values): 5836 Å² total; per-residue (Å²): 67,40,50,76,53,72,47,45,80,59,58,67,71,59,52,50,51,53,50,60,55,45,75,74,51,92,76,80,82,91,81,89,85,64,44,88,68,70,41,20,54,32,56,49,50,52,51,50,34,61,76,68,67,61,74,95,74,88,83,54,76,38,49,66,79,63,52,72,81,43,74,76,48,65,58,51,50,51,50,48,51,47,49,51,51,52,53,51,54,52,52,69,73,56,121

Radius of gyration: 16.6 Å; Cα contacts (8 Å, |Δi|>4): 68; chains: 1; bounding box: 39×24×47 Å

InterPro domains:
  IPR005913 dTDP-4-dehydrorhamnose reductase [PTHR10491] (1-67)
  IPR029903 RmlD-like, substrate binding domain [PF04321] (1-67)
  IPR036291 NAD(P)-binding domain superfamily [SSF51735] (1-69)

pLDDT: mean 82.24, std 18.27, range [37.06, 97.5]

Secondary structure (DSSP, 8-state):
-BSS-EE----HHHHHHHHHHHTTSS--S------SS-EEHHHHHHHHHHHHT--S-----B-HHHHTT-TTHHHHHHHHHHHHHHHHHHHHH--